Protein AF-A0A9X3EP44-F1 (afdb_monomer_lite)

Foldseek 3Di:
DDWWQQQQPPHIWDWDADVVVQFIWIFDPPPPHTDIDGADGADPPWFWAWADPPPLRTIWIWTDDLPDFIWTWHRPNPSDGDTDTDDDDGDDRVDDDPPTDD

Organism: NCBI:txid889268

Structure (mmCIF, N/CA/C/O backbone):
data_AF-A0A9X3EP44-F1
#
_entry.id   AF-A0A9X3EP44-F1
#
loop_
_atom_site.group_PDB
_atom_site.id
_atom_site.type_symbol
_atom_site.label_atom_id
_atom_site.label_alt_id
_atom_site.label_comp_id
_atom_site.label_asym_id
_atom_site.label_entity_id
_atom_site.label_seq_id
_atom_site.pdbx_PDB_ins_code
_atom_site.Cartn_x
_atom_site.Cartn_y
_atom_site.Cartn_z
_atom_site.occupancy
_atom_site.B_iso_or_equiv
_atom_site.auth_seq_id
_atom_site.auth_comp_id
_atom_site.auth_asym_id
_atom_site.auth_atom_id
_atom_site.pdbx_PDB_model_num
ATOM 1 N N . MET A 1 1 ? -1.001 7.584 -5.904 1.00 85.44 1 MET A N 1
ATOM 2 C CA . MET A 1 1 ? -1.482 7.829 -4.532 1.00 85.44 1 MET A CA 1
ATOM 3 C C . MET A 1 1 ? -2.609 6.862 -4.359 1.00 85.44 1 MET A C 1
ATOM 5 O O . MET A 1 1 ? -3.419 6.784 -5.272 1.00 85.44 1 MET A O 1
ATOM 9 N N . GLU A 1 2 ? -2.623 6.155 -3.245 1.00 91.19 2 GLU A N 1
ATOM 10 C CA . GLU A 1 2 ? -3.673 5.194 -2.935 1.00 91.19 2 GLU A CA 1
ATOM 11 C C . GLU A 1 2 ? -4.363 5.576 -1.632 1.00 91.19 2 GLU A C 1
ATOM 13 O O . GLU A 1 2 ? -3.795 6.327 -0.832 1.00 91.19 2 GLU A O 1
ATOM 18 N N . VAL A 1 3 ? -5.581 5.077 -1.453 1.00 93.81 3 VAL A N 1
ATOM 19 C CA . VAL A 1 3 ? -6.450 5.370 -0.313 1.00 93.81 3 VAL A CA 1
ATOM 20 C C . VAL A 1 3 ? -7.051 4.058 0.188 1.00 93.81 3 VAL A C 1
ATOM 22 O O . VAL A 1 3 ? -7.422 3.230 -0.644 1.00 93.81 3 VAL A O 1
ATOM 25 N N . GLY A 1 4 ? -7.110 3.882 1.504 1.00 93.25 4 GLY A N 1
ATOM 26 C CA . GLY A 1 4 ? -7.663 2.701 2.175 1.00 93.25 4 GLY A CA 1
ATOM 27 C C . GLY A 1 4 ? -7.425 2.764 3.682 1.00 93.25 4 GLY A C 1
ATOM 28 O O . GLY A 1 4 ? -6.631 3.590 4.129 1.00 93.25 4 GLY A O 1
ATOM 29 N N . ASP A 1 5 ? -8.097 1.926 4.461 1.00 94.06 5 ASP A N 1
ATOM 30 C CA . ASP A 1 5 ? -7.918 1.858 5.918 1.00 94.06 5 ASP A CA 1
ATOM 31 C C . ASP A 1 5 ? -6.661 1.036 6.254 1.00 94.06 5 ASP A C 1
ATOM 33 O O . ASP A 1 5 ? -6.705 -0.186 6.384 1.00 94.06 5 ASP A O 1
ATOM 37 N N . PHE A 1 6 ? -5.505 1.701 6.325 1.00 94.69 6 PHE A N 1
ATOM 38 C CA . PHE A 1 6 ? -4.205 1.038 6.483 1.00 94.69 6 PHE A CA 1
ATOM 39 C C . PHE A 1 6 ? -3.811 0.792 7.948 1.00 94.69 6 PHE A C 1
ATOM 41 O O . PHE A 1 6 ? -2.806 0.114 8.197 1.00 94.69 6 PHE A O 1
ATOM 48 N N . ASP A 1 7 ? -4.535 1.360 8.917 1.00 92.38 7 ASP A N 1
ATOM 49 C CA . ASP A 1 7 ? -4.234 1.207 10.342 1.00 92.38 7 ASP A CA 1
ATOM 50 C C . ASP A 1 7 ? -5.365 0.575 11.172 1.00 92.38 7 ASP A C 1
ATOM 52 O O . ASP A 1 7 ? -5.087 0.071 12.267 1.00 92.38 7 ASP A O 1
ATOM 56 N N . GLY A 1 8 ? -6.577 0.472 10.628 1.00 92.12 8 GLY A N 1
ATOM 57 C CA . GLY A 1 8 ? -7.729 -0.202 11.224 1.00 92.12 8 GLY A CA 1
ATOM 58 C C . GLY A 1 8 ? -8.564 0.682 12.137 1.00 92.12 8 GLY A C 1
ATOM 59 O O . GLY A 1 8 ? -9.297 0.162 12.987 1.00 92.12 8 GLY A O 1
ATOM 60 N N . ASP A 1 9 ? -8.429 2.006 12.035 1.00 89.88 9 ASP A N 1
ATOM 61 C CA . ASP A 1 9 ? -9.230 2.950 12.813 1.00 89.88 9 ASP A CA 1
ATOM 62 C C . ASP A 1 9 ? -10.635 3.197 12.222 1.00 89.88 9 ASP A C 1
ATOM 64 O O . ASP A 1 9 ? -11.486 3.826 12.869 1.00 89.88 9 ASP A O 1
ATOM 68 N N . GLY A 1 10 ? -10.921 2.622 11.048 1.00 89.12 10 GLY A N 1
ATOM 69 C CA . GLY A 1 10 ? -12.186 2.744 10.333 1.00 89.12 10 GLY A CA 1
ATOM 70 C C . GLY A 1 10 ? -12.289 3.996 9.460 1.00 89.12 10 GLY A C 1
ATOM 71 O O . GLY A 1 10 ? -13.376 4.266 8.931 1.00 89.12 10 GLY A O 1
ATOM 72 N N . ALA A 1 11 ? -11.217 4.779 9.331 1.00 90.69 11 ALA A N 1
ATOM 73 C CA . ALA A 1 11 ? -11.097 5.889 8.402 1.00 90.69 11 ALA A CA 1
ATOM 74 C C . ALA A 1 11 ? -10.085 5.573 7.291 1.00 90.69 11 ALA A C 1
ATOM 76 O O . ALA A 1 11 ? -9.077 4.909 7.490 1.00 90.69 11 ALA A O 1
ATOM 77 N N . ASP A 1 12 ? -10.353 6.097 6.094 1.00 92.88 12 ASP A N 1
ATOM 78 C CA . ASP A 1 12 ? -9.425 5.941 4.980 1.00 92.88 12 ASP A CA 1
ATOM 79 C C . ASP A 1 12 ? -8.164 6.799 5.187 1.00 92.88 12 ASP A C 1
ATOM 81 O O . ASP A 1 12 ? -8.223 8.029 5.316 1.00 92.88 12 ASP A O 1
ATOM 85 N N . ASP A 1 13 ? -7.015 6.147 5.094 1.00 93.69 13 ASP A N 1
ATOM 86 C CA . ASP A 1 13 ? -5.682 6.725 5.087 1.00 93.69 13 ASP A CA 1
ATOM 87 C C . ASP A 1 13 ? -5.177 6.975 3.656 1.00 93.69 13 ASP A C 1
ATOM 89 O O . ASP A 1 13 ? -5.741 6.508 2.667 1.00 93.69 13 ASP A O 1
ATOM 93 N N . ALA A 1 14 ? -4.065 7.708 3.516 1.00 93.94 14 ALA A N 1
ATOM 94 C CA . ALA A 1 14 ? -3.461 7.994 2.214 1.00 93.94 14 ALA A CA 1
ATOM 95 C C . ALA A 1 14 ? -2.011 7.504 2.095 1.00 93.94 14 ALA A C 1
ATOM 97 O O . ALA A 1 14 ? -1.112 7.960 2.805 1.00 93.94 14 ALA A O 1
ATOM 98 N N . LEU A 1 15 ? -1.748 6.656 1.100 1.00 93.4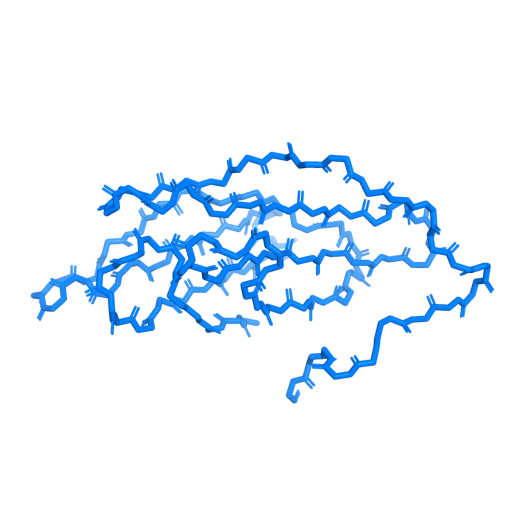4 15 LEU A N 1
ATOM 99 C CA . LEU A 1 15 ? -0.408 6.206 0.739 1.00 93.44 15 LEU A CA 1
ATOM 100 C C . LEU A 1 15 ? 0.148 7.035 -0.426 1.00 93.44 15 LEU A C 1
ATOM 102 O O . LEU A 1 15 ? -0.404 7.085 -1.533 1.00 93.44 15 LEU A O 1
ATOM 106 N N . TRP A 1 16 ? 1.294 7.670 -0.192 1.00 91.19 16 TRP A N 1
ATOM 107 C CA . TRP A 1 16 ? 1.960 8.525 -1.168 1.00 91.19 16 TRP A CA 1
ATOM 108 C C . TRP A 1 16 ? 3.387 8.073 -1.432 1.00 91.19 16 TRP A C 1
ATOM 110 O O . TRP A 1 16 ? 4.157 7.880 -0.501 1.00 91.19 16 TRP A O 1
ATOM 120 N N . TRP A 1 17 ? 3.784 8.008 -2.699 1.00 89.19 17 TRP A N 1
ATOM 121 C CA . TRP A 1 17 ? 5.166 7.763 -3.107 1.00 89.19 17 TRP A CA 1
ATOM 122 C C . TRP A 1 17 ? 5.706 8.910 -3.965 1.00 89.19 17 TRP A C 1
ATOM 124 O O . TRP A 1 17 ? 4.964 9.528 -4.731 1.00 89.19 17 TRP A O 1
ATOM 134 N N . SER A 1 18 ? 6.999 9.202 -3.823 1.00 82.31 18 SER A N 1
ATOM 135 C CA . SER A 1 18 ? 7.739 10.111 -4.701 1.00 82.31 18 SER A CA 1
ATOM 136 C C . SER A 1 18 ? 8.872 9.361 -5.391 1.00 82.31 18 SER A C 1
ATOM 138 O O . SER A 1 18 ? 9.606 8.637 -4.728 1.00 82.31 18 SER A O 1
ATOM 140 N N . ALA A 1 19 ? 9.067 9.621 -6.686 1.00 74.00 19 ALA A N 1
ATOM 141 C CA . ALA A 1 19 ? 10.219 9.147 -7.464 1.00 74.00 19 ALA A CA 1
ATOM 142 C C . ALA A 1 19 ? 11.533 9.879 -7.113 1.00 74.00 19 ALA A C 1
ATOM 144 O O . ALA A 1 19 ? 12.612 9.522 -7.574 1.00 74.00 19 ALA A O 1
ATOM 145 N N . ALA A 1 20 ? 11.456 10.968 -6.338 1.00 77.56 20 ALA A N 1
ATOM 146 C CA . ALA A 1 20 ? 12.620 11.728 -5.896 1.00 77.56 20 ALA A CA 1
ATOM 147 C C . ALA A 1 20 ? 12.329 12.447 -4.562 1.00 77.56 20 ALA A C 1
ATOM 149 O O . ALA A 1 20 ? 11.610 13.451 -4.555 1.00 77.56 20 ALA A O 1
ATOM 150 N N . PRO A 1 21 ? 12.880 11.993 -3.419 1.00 77.19 21 PRO A N 1
ATOM 151 C CA . PRO A 1 21 ? 13.586 10.720 -3.215 1.00 77.19 21 PRO A CA 1
ATOM 152 C C . PRO A 1 21 ? 12.621 9.524 -3.284 1.00 77.19 21 PRO A C 1
ATOM 154 O O . PRO A 1 21 ? 11.493 9.686 -2.830 1.00 77.19 21 PRO A O 1
ATOM 157 N N . ASP A 1 22 ? 13.090 8.357 -3.755 1.00 81.06 22 ASP A N 1
ATOM 158 C CA . ASP A 1 22 ? 12.352 7.073 -3.801 1.00 81.06 22 ASP A CA 1
ATOM 159 C C . ASP A 1 22 ? 11.883 6.622 -2.410 1.00 81.06 22 ASP A C 1
ATOM 161 O O . ASP A 1 22 ? 12.503 5.795 -1.733 1.00 81.06 22 ASP A O 1
ATOM 165 N N . ARG A 1 23 ? 10.797 7.225 -1.936 1.00 89.25 23 ARG A N 1
ATOM 166 C CA . ARG A 1 23 ? 10.235 6.996 -0.607 1.00 89.25 23 ARG A CA 1
ATOM 167 C C . ARG A 1 23 ? 8.730 7.055 -0.674 1.00 89.25 23 ARG A C 1
ATOM 169 O O . ARG A 1 23 ? 8.166 7.973 -1.274 1.00 89.25 23 ARG A O 1
ATOM 176 N N . ALA A 1 24 ? 8.111 6.108 0.011 1.00 92.50 24 ALA A N 1
ATOM 177 C CA . ALA A 1 24 ? 6.702 6.170 0.317 1.00 92.50 24 ALA A CA 1
ATOM 178 C C . ALA A 1 24 ? 6.461 6.671 1.744 1.00 92.50 24 ALA A C 1
ATOM 180 O O . ALA A 1 24 ? 7.300 6.538 2.641 1.00 92.50 24 ALA A O 1
ATOM 181 N N . TRP A 1 25 ? 5.289 7.256 1.927 1.00 93.62 25 TRP A N 1
ATOM 182 C CA . TRP A 1 25 ? 4.783 7.784 3.176 1.00 93.62 25 TRP A CA 1
ATOM 183 C C . TRP A 1 25 ? 3.317 7.410 3.298 1.00 93.62 25 TRP A C 1
ATOM 185 O O . TRP A 1 25 ? 2.548 7.635 2.363 1.00 93.62 25 TRP A O 1
ATOM 195 N N . LEU A 1 26 ? 2.945 6.902 4.461 1.00 93.88 26 LEU A N 1
ATOM 196 C CA . LEU A 1 26 ? 1.560 6.767 4.869 1.00 93.88 26 LEU A CA 1
ATOM 197 C C . LEU A 1 26 ? 1.156 8.039 5.619 1.00 93.88 26 LEU A C 1
ATOM 199 O O . LEU A 1 26 ? 1.912 8.551 6.449 1.00 93.88 26 LEU A O 1
ATOM 203 N N . TRP A 1 27 ? -0.008 8.568 5.276 1.00 93.69 27 TRP A N 1
ATOM 204 C CA . TRP A 1 27 ? -0.663 9.677 5.948 1.00 93.69 27 TRP A CA 1
ATOM 205 C C . TRP A 1 27 ? -1.892 9.121 6.644 1.00 93.69 27 TRP A C 1
ATOM 207 O O . TRP A 1 27 ? -2.876 8.813 5.977 1.00 93.69 27 TRP A O 1
ATOM 217 N N . ARG A 1 28 ? -1.797 9.007 7.965 1.00 91.81 28 ARG A N 1
ATOM 218 C CA . ARG A 1 28 ? -2.866 8.499 8.812 1.00 91.81 28 ARG A CA 1
ATOM 219 C C . ARG A 1 28 ? -3.903 9.573 9.059 1.00 91.81 28 ARG A C 1
ATOM 221 O O . ARG A 1 28 ? -3.519 10.692 9.415 1.00 91.81 28 ARG A O 1
ATOM 228 N N . MET A 1 29 ? -5.177 9.254 8.930 1.00 90.38 29 MET A N 1
ATOM 229 C CA . MET A 1 29 ? -6.286 10.187 9.094 1.00 90.38 29 MET A CA 1
ATOM 230 C C . MET A 1 29 ? -7.002 9.977 10.433 1.00 90.38 29 MET A C 1
ATOM 232 O O . MET A 1 29 ? -8.216 9.827 10.488 1.00 90.38 29 MET A O 1
ATOM 236 N N . THR A 1 30 ? -6.262 10.133 11.535 1.00 81.00 30 THR A N 1
ATOM 237 C CA . THR A 1 30 ? -6.716 9.905 12.927 1.00 81.00 30 THR A CA 1
ATOM 238 C C . THR A 1 30 ? -7.697 10.962 13.488 1.00 81.00 30 THR A C 1
ATOM 240 O O . THR A 1 30 ? -7.789 11.190 14.696 1.00 81.00 30 THR A O 1
ATOM 243 N N . GLY A 1 31 ? -8.435 11.667 12.625 1.00 72.75 31 GLY A N 1
ATOM 244 C CA . GLY A 1 31 ? -9.541 12.567 12.985 1.00 72.75 31 GLY A CA 1
ATOM 245 C C . GLY A 1 31 ? -9.183 13.981 13.475 1.00 72.75 31 GLY A C 1
ATOM 246 O O . GLY A 1 31 ? -9.954 14.906 13.218 1.00 72.75 31 GLY A O 1
ATOM 247 N N . GLU A 1 32 ? -8.038 14.203 14.131 1.00 76.44 32 GLU A N 1
ATOM 248 C CA . GLU A 1 32 ? -7.622 15.554 14.570 1.00 76.44 32 GLU A CA 1
ATOM 249 C C . GLU A 1 32 ? -6.537 16.168 13.679 1.00 76.44 32 GLU A C 1
ATOM 251 O O . GLU A 1 32 ? -6.698 17.277 13.161 1.00 76.44 32 GLU A O 1
ATOM 256 N N . VAL A 1 33 ? -5.417 15.463 13.503 1.00 81.88 33 VAL A N 1
ATOM 257 C CA . VAL A 1 33 ? -4.269 15.927 12.717 1.00 81.88 33 VAL A CA 1
ATOM 258 C C . VAL A 1 33 ? -3.671 14.740 11.971 1.00 81.88 33 VAL A C 1
ATOM 260 O O . VAL A 1 33 ? -3.275 13.778 12.626 1.00 81.88 33 VAL A O 1
ATOM 263 N N . PRO A 1 34 ? -3.530 14.817 10.634 1.00 86.94 34 PRO A N 1
ATOM 264 C CA . PRO A 1 34 ? -2.911 13.738 9.888 1.00 86.94 34 PRO A CA 1
ATOM 265 C C . PRO A 1 34 ? -1.466 13.491 10.324 1.00 86.94 34 PRO A C 1
ATOM 267 O O . PRO A 1 34 ? -0.652 14.421 10.373 1.00 86.94 34 PRO A O 1
ATOM 270 N N . GLU A 1 35 ? -1.132 12.236 10.610 1.00 90.69 35 GLU A N 1
ATOM 271 C CA . GLU A 1 35 ? 0.224 11.823 10.970 1.00 90.69 35 GLU A CA 1
ATOM 272 C C . GLU A 1 35 ? 0.934 11.236 9.748 1.00 90.69 35 GLU A C 1
ATOM 274 O O . GLU A 1 35 ? 0.388 10.389 9.049 1.00 90.69 35 GLU A O 1
ATOM 279 N N . ARG A 1 36 ? 2.179 11.654 9.487 1.00 92.00 36 ARG A N 1
ATOM 280 C CA . ARG A 1 36 ? 2.980 11.102 8.388 1.00 92.00 36 ARG A CA 1
ATOM 281 C C . ARG A 1 36 ? 4.032 10.129 8.903 1.00 92.00 36 ARG A C 1
ATOM 283 O O . ARG A 1 36 ? 4.963 10.545 9.595 1.00 92.00 36 ARG A O 1
ATOM 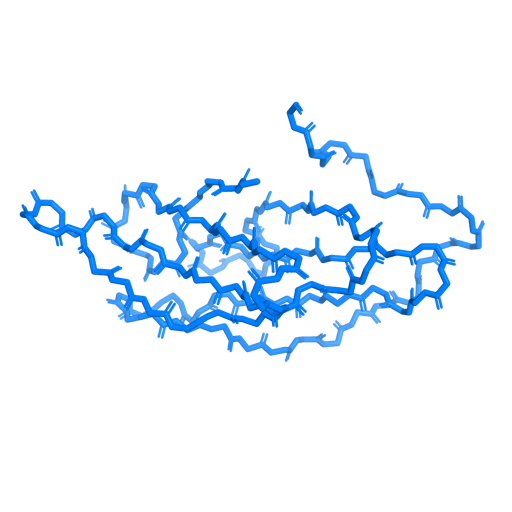290 N N . VAL A 1 37 ? 3.978 8.891 8.428 1.00 92.12 37 VAL A N 1
ATOM 291 C CA . VAL A 1 37 ? 4.896 7.809 8.809 1.00 92.12 37 VAL A CA 1
ATOM 292 C C . VAL A 1 37 ? 5.542 7.151 7.581 1.00 92.12 37 VAL A C 1
ATOM 294 O O . VAL A 1 37 ? 4.978 7.208 6.485 1.00 92.12 37 VAL A O 1
ATOM 297 N N . PRO A 1 38 ? 6.759 6.584 7.696 1.00 92.88 38 PRO A N 1
ATOM 298 C CA . PRO A 1 38 ? 7.388 5.870 6.587 1.00 92.88 38 PRO A CA 1
ATOM 299 C C . PRO A 1 38 ? 6.554 4.663 6.151 1.00 92.88 38 PRO A C 1
ATOM 301 O O . PRO A 1 38 ? 6.055 3.923 6.994 1.00 92.88 38 PRO A O 1
ATOM 304 N N . ALA A 1 39 ? 6.472 4.437 4.844 1.00 93.94 39 ALA A N 1
ATOM 305 C CA . ALA A 1 39 ? 5.858 3.249 4.262 1.00 93.94 39 ALA A CA 1
ATOM 306 C C . ALA A 1 39 ? 6.870 2.525 3.356 1.00 93.94 39 ALA A C 1
ATOM 308 O O . ALA A 1 39 ? 7.889 3.124 2.980 1.00 93.94 39 ALA A O 1
ATOM 309 N N . PRO A 1 40 ? 6.640 1.247 3.009 1.00 92.06 40 PRO A N 1
ATOM 310 C CA . PRO A 1 40 ? 7.531 0.549 2.098 1.00 92.06 40 PRO A CA 1
ATOM 311 C C . PRO A 1 40 ? 7.505 1.213 0.711 1.00 92.06 40 PRO A C 1
ATOM 313 O O . PRO A 1 40 ? 6.516 1.825 0.311 1.00 92.06 40 PRO A O 1
ATOM 316 N N . THR A 1 41 ? 8.621 1.161 -0.011 1.00 91.44 41 THR A N 1
ATOM 317 C CA . THR A 1 41 ? 8.748 1.843 -1.305 1.00 91.44 41 THR A CA 1
ATOM 318 C C . THR A 1 41 ? 8.367 0.885 -2.438 1.00 91.44 41 THR A C 1
ATOM 320 O O . THR A 1 41 ? 8.979 -0.184 -2.523 1.00 91.44 41 THR A O 1
ATOM 323 N N . PRO A 1 42 ? 7.430 1.252 -3.333 1.00 89.62 42 PRO A N 1
ATOM 324 C CA . PRO A 1 42 ? 7.119 0.444 -4.504 1.00 89.62 42 PRO A CA 1
ATOM 325 C C . PRO A 1 42 ? 8.319 0.320 -5.448 1.00 89.62 42 PRO A C 1
ATOM 327 O O . PRO A 1 42 ? 9.129 1.248 -5.547 1.00 89.62 42 PRO A O 1
ATOM 330 N N . PRO A 1 43 ? 8.439 -0.797 -6.187 1.00 86.81 43 PRO A N 1
ATOM 331 C CA . PRO A 1 43 ? 9.382 -0.872 -7.291 1.00 86.81 43 PRO A CA 1
ATOM 332 C C . PRO A 1 43 ? 9.049 0.174 -8.368 1.00 86.81 43 PRO A C 1
ATOM 334 O O . PRO A 1 43 ? 7.917 0.646 -8.489 1.00 86.81 43 PRO A O 1
ATOM 337 N N . HIS A 1 44 ? 10.049 0.537 -9.172 1.00 82.44 44 HIS A N 1
ATOM 338 C CA . HIS A 1 44 ? 9.845 1.440 -10.304 1.00 82.44 44 HIS A CA 1
ATOM 339 C C . HIS A 1 44 ? 8.791 0.863 -11.263 1.00 82.44 44 HIS A C 1
ATOM 341 O O . HIS A 1 44 ? 8.805 -0.336 -11.536 1.00 82.44 44 HIS A O 1
ATOM 347 N N . GLU A 1 45 ? 7.891 1.716 -11.766 1.00 84.25 45 GLU A N 1
ATOM 348 C CA . GLU A 1 45 ? 6.775 1.328 -12.651 1.00 84.25 45 GLU A CA 1
ATOM 349 C C . GLU A 1 45 ? 5.791 0.311 -12.039 1.00 84.25 45 GLU A C 1
ATOM 351 O O . GLU A 1 45 ? 5.075 -0.383 -12.763 1.00 84.25 45 GLU A O 1
ATOM 356 N N . ALA A 1 46 ? 5.717 0.229 -10.705 1.00 87.12 46 ALA A N 1
ATOM 357 C CA . ALA A 1 46 ? 4.720 -0.605 -10.050 1.00 87.12 46 ALA A CA 1
ATOM 358 C C . ALA A 1 46 ? 3.289 -0.137 -10.358 1.00 87.12 46 ALA A C 1
ATOM 360 O O . ALA A 1 46 ? 2.946 1.037 -10.218 1.00 87.12 46 ALA A O 1
ATOM 361 N N . THR A 1 47 ? 2.440 -1.096 -10.709 1.00 88.69 47 THR A N 1
ATOM 362 C CA . THR A 1 47 ? 0.990 -1.013 -10.542 1.00 88.69 47 THR A CA 1
ATOM 363 C C . THR A 1 47 ? 0.664 -1.341 -9.089 1.00 88.69 47 THR A C 1
ATOM 365 O O . THR A 1 47 ? 1.169 -2.338 -8.563 1.00 88.69 47 THR A O 1
ATOM 368 N N . THR A 1 48 ? -0.176 -0.526 -8.453 1.00 90.62 48 THR A N 1
ATOM 369 C CA . THR A 1 48 ? -0.589 -0.724 -7.060 1.00 90.62 48 THR A CA 1
ATOM 370 C C . THR A 1 48 ? -2.036 -1.187 -6.991 1.00 90.62 48 THR A C 1
ATOM 372 O O . THR A 1 48 ? -2.894 -0.652 -7.690 1.00 90.62 48 THR A O 1
ATOM 375 N N . CYS A 1 49 ? -2.295 -2.168 -6.136 1.00 91.81 49 CYS A N 1
ATOM 376 C CA . CYS A 1 49 ? -3.626 -2.567 -5.704 1.00 91.81 49 CYS A CA 1
ATOM 377 C C . CYS A 1 49 ? -3.757 -2.327 -4.205 1.00 91.81 49 CYS A C 1
ATOM 379 O O . CYS A 1 49 ? -2.801 -2.583 -3.469 1.00 91.81 49 CYS A O 1
ATOM 381 N N . VAL A 1 50 ? -4.948 -1.924 -3.780 1.00 94.00 50 VAL A N 1
ATOM 382 C CA . VAL A 1 50 ? -5.316 -1.800 -2.371 1.00 94.00 50 VAL A CA 1
ATOM 383 C C . VAL A 1 50 ? -6.549 -2.647 -2.096 1.00 94.00 50 VAL A C 1
ATOM 385 O O . VAL A 1 50 ? -7.448 -2.711 -2.940 1.00 94.00 50 VAL A O 1
ATOM 388 N N . GLY A 1 51 ? -6.557 -3.315 -0.948 1.00 93.44 51 GLY A N 1
ATOM 389 C CA . GLY A 1 51 ? -7.703 -4.057 -0.440 1.00 93.44 51 GLY A CA 1
ATOM 390 C C . GLY A 1 51 ? -7.309 -5.004 0.685 1.00 93.44 51 GLY A C 1
ATOM 391 O O . GLY A 1 51 ? -6.161 -5.429 0.744 1.00 93.44 51 GLY A O 1
ATOM 392 N N . ASP A 1 52 ? -8.261 -5.359 1.539 1.00 94.50 52 ASP A N 1
ATOM 393 C CA . ASP A 1 52 ? -8.102 -6.387 2.575 1.00 94.50 52 ASP A CA 1
ATOM 394 C C . ASP A 1 52 ? -7.855 -7.778 1.947 1.00 94.50 52 ASP A C 1
ATOM 396 O O . ASP A 1 52 ? -8.787 -8.475 1.519 1.00 94.50 52 ASP A O 1
ATOM 400 N N . PHE A 1 53 ? -6.579 -8.155 1.792 1.00 92.88 53 PHE A N 1
ATOM 401 C CA . PHE A 1 53 ? -6.175 -9.387 1.109 1.00 92.88 53 PHE A CA 1
ATOM 402 C C . PHE A 1 53 ? -6.017 -10.565 2.071 1.00 92.88 53 PHE A C 1
ATOM 404 O O . PHE A 1 53 ? -6.089 -11.714 1.615 1.00 92.88 53 PHE A O 1
ATOM 411 N N . ASP A 1 54 ? -5.805 -10.315 3.365 1.00 93.31 54 ASP A N 1
ATOM 412 C CA . ASP A 1 54 ? -5.663 -11.363 4.379 1.00 93.31 54 ASP A CA 1
ATOM 413 C C . ASP A 1 54 ? -6.869 -11.522 5.328 1.00 93.31 54 ASP A C 1
ATOM 415 O O . ASP A 1 54 ? -6.969 -12.543 6.022 1.00 93.31 54 ASP A O 1
ATOM 419 N N . GLY A 1 55 ? -7.857 -10.630 5.234 1.00 94.06 55 GLY A N 1
ATOM 420 C CA . GLY A 1 55 ? -9.142 -10.696 5.922 1.00 94.06 55 GLY A CA 1
ATOM 421 C C . GLY A 1 55 ? -9.103 -10.179 7.358 1.00 94.06 55 GLY A C 1
ATOM 422 O O . GLY A 1 55 ? -9.959 -10.585 8.156 1.00 94.06 55 GLY A O 1
ATOM 423 N N . ASP A 1 56 ? -8.101 -9.376 7.719 1.00 94.12 56 ASP A N 1
ATOM 424 C CA . ASP A 1 56 ? -7.934 -8.848 9.073 1.00 94.12 56 ASP A CA 1
ATOM 425 C C . ASP A 1 56 ? -8.755 -7.577 9.350 1.00 94.12 56 ASP A C 1
ATOM 427 O O . ASP A 1 56 ? -8.917 -7.193 10.514 1.00 94.12 56 ASP A O 1
ATOM 431 N N . GLY A 1 57 ? -9.389 -7.025 8.311 1.00 93.25 57 GLY A N 1
ATOM 432 C CA . GLY A 1 57 ? -10.242 -5.844 8.381 1.00 93.25 57 GLY A CA 1
ATOM 433 C C . GLY A 1 57 ? -9.537 -4.542 8.013 1.00 93.25 57 GLY A C 1
ATOM 434 O O . GLY A 1 57 ? -10.195 -3.504 8.062 1.00 93.25 57 GLY A O 1
ATOM 435 N N . CYS A 1 58 ? -8.261 -4.597 7.632 1.00 95.44 58 CYS A N 1
ATOM 436 C CA . CYS A 1 58 ? -7.498 -3.468 7.127 1.00 95.44 58 CYS A CA 1
ATOM 437 C C . CYS A 1 58 ? -7.131 -3.657 5.655 1.00 95.44 58 CYS A C 1
ATOM 439 O O . CYS A 1 58 ? -6.987 -4.769 5.157 1.00 95.44 58 CYS A O 1
ATOM 441 N N . ASP A 1 59 ? -6.967 -2.552 4.937 1.00 95.56 59 ASP A N 1
ATOM 442 C CA . ASP A 1 59 ? -6.551 -2.590 3.547 1.00 95.56 59 ASP A CA 1
ATOM 443 C C . ASP A 1 59 ? -5.046 -2.868 3.431 1.00 95.56 59 ASP A C 1
ATOM 445 O O . ASP A 1 59 ? -4.199 -2.165 3.981 1.00 95.56 59 ASP A O 1
ATOM 449 N N . ASP A 1 60 ? -4.695 -3.875 2.640 1.00 95.25 60 ASP A N 1
ATOM 450 C CA . ASP A 1 60 ? -3.321 -4.227 2.312 1.00 95.25 60 ASP A CA 1
ATOM 451 C C . ASP A 1 60 ? -2.882 -3.581 0.992 1.00 95.25 60 ASP A C 1
ATOM 453 O O . ASP A 1 60 ? -3.680 -3.044 0.220 1.00 95.25 60 ASP A O 1
ATOM 457 N N . VAL A 1 61 ? -1.585 -3.672 0.682 1.00 94.75 61 VAL A N 1
ATOM 458 C CA . VAL A 1 61 ? -1.008 -3.115 -0.547 1.00 94.75 61 VAL A CA 1
ATOM 459 C C . VAL A 1 61 ? -0.291 -4.193 -1.350 1.00 94.75 61 VAL A C 1
ATOM 461 O O . VAL A 1 61 ? 0.691 -4.780 -0.897 1.00 94.75 61 VAL A O 1
ATOM 464 N N . LEU A 1 62 ? -0.720 -4.408 -2.594 1.00 93.25 62 LEU A N 1
ATOM 465 C CA . LEU A 1 62 ? -0.024 -5.261 -3.557 1.00 93.25 62 LEU A CA 1
ATOM 466 C C . LEU A 1 62 ? 0.647 -4.399 -4.630 1.00 93.25 62 LEU A C 1
ATOM 468 O O . LEU A 1 62 ? -0.016 -3.673 -5.372 1.00 93.25 62 LEU A O 1
ATOM 472 N N . TRP A 1 63 ? 1.964 -4.530 -4.762 1.00 91.62 63 TRP A N 1
ATOM 473 C CA . TRP A 1 63 ? 2.730 -3.948 -5.861 1.00 91.62 63 TRP A CA 1
ATOM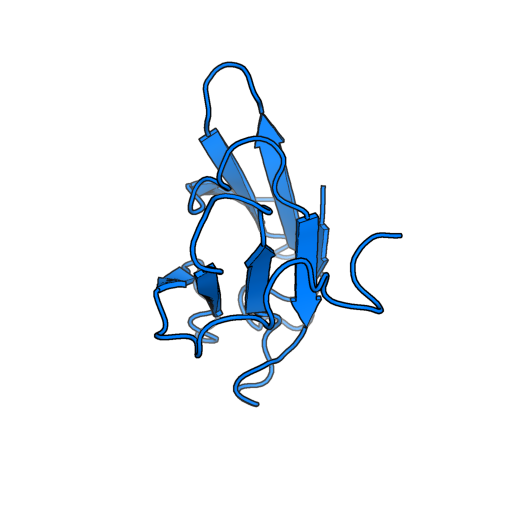 474 C C . TRP A 1 63 ? 3.097 -4.993 -6.893 1.00 91.62 63 TRP A C 1
ATOM 476 O O . TRP A 1 63 ? 3.636 -6.051 -6.573 1.00 91.62 63 TRP A O 1
ATOM 486 N N . HIS A 1 64 ? 2.873 -4.653 -8.154 1.00 89.44 64 HIS A N 1
ATOM 487 C CA . HIS A 1 64 ? 3.252 -5.477 -9.286 1.00 89.44 64 HIS A CA 1
ATOM 488 C C . HIS A 1 64 ? 4.021 -4.650 -10.314 1.00 89.44 64 HIS A C 1
ATOM 490 O O . HIS A 1 64 ? 3.518 -3.634 -10.782 1.00 89.44 64 HIS A O 1
ATOM 496 N N . ALA A 1 65 ? 5.204 -5.111 -10.719 1.00 86.38 65 ALA A N 1
ATOM 497 C CA . ALA A 1 65 ? 5.928 -4.566 -11.863 1.00 86.38 65 ALA A CA 1
ATOM 498 C C . ALA A 1 65 ? 6.319 -5.708 -12.820 1.00 86.38 65 ALA A C 1
ATOM 500 O O . ALA A 1 65 ? 6.640 -6.798 -12.345 1.00 86.38 65 ALA A O 1
ATOM 501 N N . PRO A 1 66 ? 6.355 -5.500 -14.150 1.00 79.75 66 PRO A N 1
ATOM 502 C CA . PRO A 1 66 ? 6.476 -6.608 -15.107 1.00 79.75 66 PRO A CA 1
ATOM 503 C C . PRO A 1 66 ? 7.812 -7.365 -15.049 1.00 79.75 66 PRO A C 1
ATOM 505 O O . PRO A 1 66 ? 7.911 -8.483 -15.548 1.00 79.75 66 PRO A O 1
ATOM 508 N N . GLN A 1 67 ? 8.852 -6.755 -14.474 1.00 76.94 67 GLN A N 1
ATOM 509 C CA . GLN A 1 67 ? 10.184 -7.346 -14.306 1.00 76.94 67 GLN A CA 1
ATOM 510 C C . GLN A 1 67 ? 10.531 -7.636 -12.838 1.00 76.94 67 GLN A C 1
ATOM 512 O O 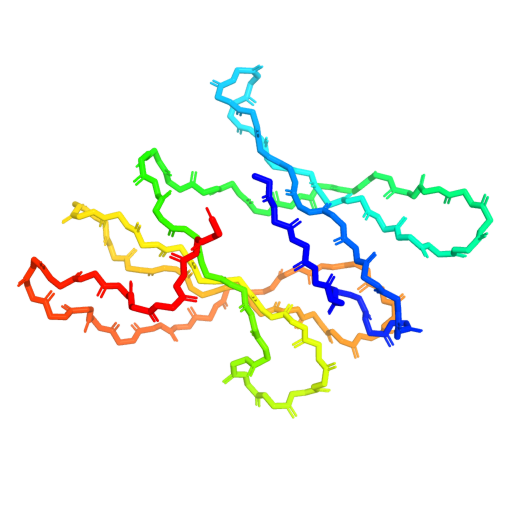. GLN A 1 67 ? 11.695 -7.896 -12.531 1.00 76.94 67 GLN A O 1
ATOM 517 N N . ALA A 1 68 ? 9.552 -7.584 -11.931 1.00 78.25 68 ALA A N 1
ATOM 518 C CA . ALA A 1 68 ? 9.743 -7.872 -10.516 1.00 78.25 68 ALA A CA 1
ATOM 519 C C . ALA A 1 68 ? 8.728 -8.910 -10.030 1.00 78.25 68 ALA A C 1
ATOM 521 O O . ALA A 1 68 ? 7.589 -8.953 -10.493 1.00 78.25 68 ALA A O 1
ATOM 522 N N . THR A 1 69 ? 9.130 -9.716 -9.049 1.00 84.00 69 THR A N 1
ATOM 523 C CA . THR A 1 69 ? 8.172 -10.500 -8.268 1.00 84.00 69 THR A CA 1
ATOM 524 C C . THR A 1 69 ? 7.176 -9.528 -7.624 1.00 84.00 69 THR A C 1
ATOM 526 O O . THR A 1 69 ? 7.607 -8.474 -7.132 1.00 84.00 69 THR A O 1
ATOM 529 N N . PRO A 1 70 ? 5.863 -9.832 -7.634 1.00 88.81 70 PRO A N 1
ATOM 530 C CA . PRO A 1 70 ? 4.897 -9.030 -6.901 1.00 88.81 70 PRO A CA 1
ATOM 531 C C . PRO A 1 70 ? 5.303 -8.916 -5.426 1.00 88.81 70 PRO A C 1
ATOM 533 O O . PRO A 1 70 ? 6.029 -9.759 -4.901 1.00 88.81 70 PRO A O 1
ATOM 536 N N . GLN A 1 71 ? 4.851 -7.870 -4.750 1.00 91.62 71 GLN A N 1
ATOM 537 C CA . GLN A 1 71 ? 5.111 -7.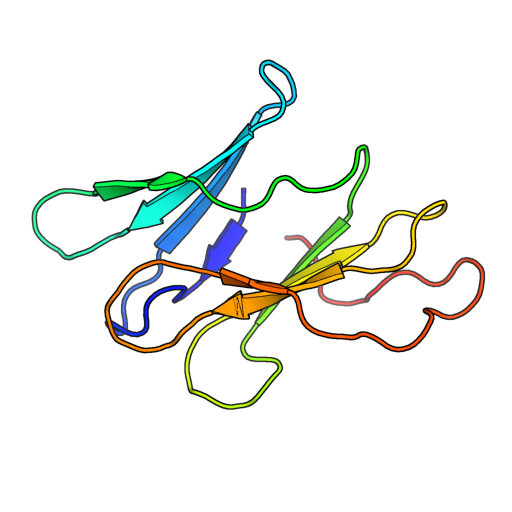666 -3.327 1.00 91.62 71 GLN A CA 1
ATOM 538 C C . GLN A 1 71 ? 3.795 -7.361 -2.635 1.00 91.62 71 GLN A C 1
ATOM 540 O O . GLN A 1 71 ? 3.159 -6.365 -2.973 1.00 91.62 71 GLN A O 1
ATOM 545 N N . LEU A 1 72 ? 3.400 -8.204 -1.683 1.00 93.94 72 LEU A N 1
ATOM 546 C CA . LEU A 1 72 ? 2.280 -7.925 -0.793 1.00 93.94 72 LEU A CA 1
ATOM 547 C C . LEU A 1 72 ? 2.814 -7.356 0.517 1.00 93.94 72 LEU A C 1
ATOM 549 O O . LEU A 1 72 ? 3.712 -7.923 1.141 1.00 93.94 72 LEU A O 1
ATOM 553 N N . TRP A 1 73 ? 2.234 -6.240 0.917 1.00 95.75 73 TRP A N 1
ATOM 554 C CA . TRP A 1 73 ? 2.500 -5.537 2.155 1.00 95.75 73 TRP A CA 1
ATOM 555 C C . TRP A 1 73 ? 1.210 -5.514 2.942 1.00 95.75 73 TRP A C 1
ATOM 557 O O . TRP A 1 73 ? 0.281 -4.797 2.578 1.00 95.75 73 TRP A O 1
ATOM 567 N N . ARG A 1 74 ? 1.165 -6.328 3.991 1.00 95.75 74 ARG A N 1
ATOM 568 C CA . ARG A 1 74 ? -0.018 -6.445 4.831 1.00 95.75 74 ARG A CA 1
ATOM 569 C C . ARG A 1 74 ? -0.028 -5.355 5.877 1.00 95.75 74 ARG A C 1
ATOM 571 O O . ARG A 1 74 ? 1.029 -5.107 6.474 1.00 95.75 74 ARG A O 1
ATOM 578 N N . ALA A 1 75 ? -1.162 -4.701 6.074 1.00 95.25 75 ALA A N 1
ATOM 579 C CA . ALA A 1 75 ? -1.346 -3.816 7.209 1.00 95.25 75 ALA A CA 1
ATOM 580 C C . ALA A 1 75 ? -1.208 -4.627 8.508 1.00 95.25 75 ALA A C 1
ATOM 582 O O . ALA A 1 75 ? -1.356 -5.845 8.537 1.00 95.25 75 ALA A O 1
ATOM 583 N N . ARG A 1 76 ? -0.823 -3.970 9.605 1.00 91.31 76 ARG A N 1
ATOM 584 C CA . ARG A 1 76 ? -0.733 -4.649 10.913 1.00 91.31 76 ARG A CA 1
ATOM 585 C C . ARG A 1 76 ? -2.090 -4.782 11.601 1.00 91.31 76 ARG A C 1
ATOM 587 O O . ARG A 1 76 ? -2.195 -5.560 12.544 1.00 91.31 76 ARG A O 1
ATOM 594 N N . CYS A 1 77 ? -3.057 -3.967 11.186 1.00 90.12 77 CYS A N 1
ATOM 595 C CA . CYS A 1 77 ? -4.412 -3.890 11.721 1.00 90.12 77 CYS A CA 1
ATOM 596 C C . CYS A 1 77 ? -4.500 -3.852 13.252 1.00 90.12 77 CYS A C 1
ATOM 598 O O . CYS A 1 77 ? -5.262 -4.568 13.903 1.00 90.12 77 CYS A O 1
ATOM 600 N N . THR A 1 78 ? -3.659 -3.012 13.860 1.00 88.44 78 THR A N 1
ATOM 601 C CA . THR A 1 78 ? -3.599 -2.847 15.319 1.00 88.44 78 THR A CA 1
ATOM 602 C C . THR A 1 78 ? -4.012 -1.455 15.802 1.00 88.44 78 THR A C 1
ATOM 604 O O . THR A 1 78 ? -3.827 -1.167 16.984 1.00 88.44 78 THR A O 1
ATOM 607 N N . GLY A 1 79 ? -4.506 -0.572 14.928 1.00 84.75 79 GLY A N 1
ATOM 608 C CA . GLY A 1 79 ? -4.662 0.867 15.202 1.00 84.75 79 GLY A CA 1
ATOM 609 C C . GLY A 1 79 ? -3.334 1.638 15.186 1.00 84.75 79 GLY A C 1
ATOM 610 O O . GLY A 1 79 ? -3.277 2.817 15.536 1.00 84.75 79 GLY A O 1
ATOM 611 N N . GLU A 1 80 ? -2.243 0.963 14.822 1.00 86.69 80 GLU A N 1
ATOM 612 C CA . GLU A 1 80 ? -0.897 1.524 14.734 1.00 86.69 80 GLU A CA 1
ATOM 613 C C . GLU A 1 80 ? -0.385 1.343 13.307 1.00 86.69 80 GLU A C 1
ATOM 615 O O . GLU A 1 80 ? -0.638 0.302 12.693 1.00 86.69 80 GLU A O 1
ATOM 620 N N . PRO A 1 81 ? 0.384 2.306 12.779 1.00 85.69 81 PRO A N 1
ATOM 621 C CA . PRO A 1 81 ? 0.842 2.235 11.413 1.00 85.69 81 PRO A CA 1
ATOM 622 C C . PRO A 1 81 ? 1.897 1.155 11.252 1.00 85.69 81 PRO A C 1
ATOM 624 O O . PRO A 1 81 ? 2.814 0.998 12.065 1.00 85.69 81 PRO A O 1
ATOM 627 N N . GLY A 1 82 ? 1.852 0.486 10.113 1.00 90.00 82 GLY A N 1
ATOM 628 C CA . GLY A 1 82 ? 2.942 -0.366 9.696 1.00 90.00 82 GLY A CA 1
ATOM 629 C C . GLY A 1 82 ? 2.491 -1.403 8.700 1.00 90.00 82 GLY A C 1
ATOM 630 O O . GLY A 1 82 ? 1.365 -1.882 8.742 1.00 90.00 82 GLY A O 1
ATOM 631 N N . PHE A 1 83 ? 3.437 -1.776 7.850 1.00 94.50 83 PHE A N 1
ATOM 632 C CA . PHE A 1 83 ? 3.260 -2.842 6.888 1.00 94.50 83 PHE A CA 1
ATOM 633 C C . PHE A 1 83 ? 4.241 -3.972 7.168 1.00 94.50 83 PHE A C 1
ATOM 635 O O . PHE A 1 83 ? 5.370 -3.741 7.620 1.00 94.50 83 PHE A O 1
ATOM 642 N N . GLU A 1 84 ? 3.828 -5.192 6.862 1.00 94.75 84 GLU A N 1
ATOM 643 C CA . GLU A 1 84 ? 4.671 -6.377 6.909 1.00 94.75 84 GLU A CA 1
ATOM 644 C C . GLU A 1 84 ? 4.710 -7.043 5.537 1.00 94.75 84 GLU A C 1
ATOM 646 O O . GLU A 1 84 ? 3.677 -7.293 4.920 1.00 94.75 84 GLU A O 1
ATOM 651 N N . ALA A 1 85 ? 5.918 -7.335 5.050 1.00 93.56 85 ALA A N 1
ATOM 652 C CA . ALA A 1 85 ? 6.072 -8.065 3.801 1.00 93.56 85 ALA A CA 1
ATOM 653 C C . ALA A 1 85 ? 5.482 -9.473 3.951 1.00 93.56 85 ALA A C 1
ATOM 655 O O . ALA A 1 85 ? 5.795 -10.191 4.905 1.00 93.56 85 ALA A O 1
ATOM 656 N N . ALA A 1 86 ? 4.658 -9.865 2.990 1.00 91.12 86 ALA A N 1
ATOM 657 C CA . ALA A 1 86 ? 4.081 -11.192 2.891 1.00 91.12 86 ALA A CA 1
ATOM 658 C C . ALA A 1 86 ? 4.591 -11.906 1.642 1.00 91.12 86 ALA A C 1
ATOM 660 O O . ALA A 1 86 ? 4.912 -11.284 0.625 1.00 91.12 86 ALA A O 1
ATOM 661 N N . GLU A 1 87 ? 4.654 -13.232 1.720 1.00 83.50 87 GLU A N 1
ATOM 662 C CA . GLU A 1 87 ? 4.944 -14.040 0.544 1.00 83.50 87 GLU A CA 1
ATOM 663 C C . GLU A 1 87 ? 3.764 -13.994 -0.423 1.00 83.50 87 GLU A C 1
ATOM 665 O O . GLU A 1 87 ? 2.603 -14.118 -0.035 1.00 83.50 87 GLU A O 1
ATOM 670 N N . VAL A 1 88 ? 4.082 -13.857 -1.704 1.00 81.81 88 VAL A N 1
ATOM 671 C CA . VAL A 1 88 ? 3.117 -13.925 -2.796 1.00 81.81 88 VAL A CA 1
ATOM 672 C C . VAL A 1 88 ? 3.545 -14.991 -3.779 1.00 81.81 88 VAL A C 1
ATOM 674 O O . VAL A 1 88 ? 4.732 -15.178 -4.050 1.00 81.81 88 VAL A O 1
ATOM 677 N N . ALA A 1 89 ? 2.557 -15.696 -4.321 1.00 77.00 89 ALA A N 1
ATOM 678 C CA . ALA A 1 89 ? 2.793 -16.578 -5.446 1.00 77.00 89 ALA A CA 1
ATOM 679 C C . ALA A 1 89 ? 3.233 -15.763 -6.673 1.00 77.00 89 ALA A C 1
ATOM 681 O O . ALA A 1 89 ? 2.839 -14.608 -6.848 1.00 77.00 89 ALA A O 1
ATOM 682 N N . GLU A 1 90 ? 4.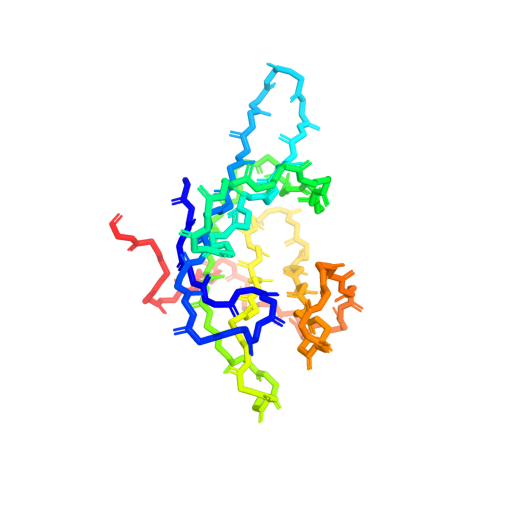024 -16.392 -7.541 1.00 74.38 90 GLU A N 1
ATOM 683 C CA . GLU A 1 90 ? 4.429 -15.790 -8.808 1.00 74.38 90 GLU A CA 1
ATOM 684 C C . GLU A 1 90 ? 3.200 -15.408 -9.640 1.00 74.38 90 GLU A C 1
ATOM 686 O O . GLU A 1 90 ? 2.282 -16.212 -9.846 1.00 74.38 90 GLU A O 1
ATOM 691 N N . ALA A 1 91 ? 3.198 -14.175 -10.145 1.00 73.38 91 ALA A N 1
ATOM 692 C CA . ALA A 1 91 ? 2.191 -13.750 -11.102 1.00 73.38 91 ALA A CA 1
ATOM 693 C C . ALA A 1 91 ? 2.351 -14.536 -12.419 1.00 73.38 91 ALA A C 1
ATOM 695 O O . ALA A 1 91 ? 3.467 -14.922 -12.788 1.00 73.38 91 ALA A O 1
ATOM 696 N N . PRO A 1 92 ? 1.262 -14.756 -13.180 1.00 78.69 92 PRO A N 1
ATOM 697 C CA . PRO A 1 92 ? 1.368 -15.297 -14.528 1.00 78.69 92 PRO A CA 1
ATOM 698 C C . PRO A 1 92 ? 2.339 -14.460 -15.381 1.00 78.69 92 PRO A C 1
ATOM 700 O O . PRO A 1 92 ? 2.315 -13.231 -15.282 1.00 78.69 92 PRO A O 1
ATOM 703 N N . PRO A 1 93 ? 3.159 -15.074 -16.256 1.00 78.31 93 PRO A N 1
ATOM 704 C CA . PRO A 1 93 ? 4.071 -14.326 -17.116 1.00 78.31 93 PRO A CA 1
ATOM 705 C C . PRO A 1 93 ? 3.332 -13.278 -17.961 1.00 78.31 93 PRO A C 1
ATOM 707 O O . PRO A 1 93 ? 2.446 -13.622 -18.744 1.00 78.31 93 PRO A O 1
ATOM 710 N N . GLY A 1 94 ? 3.694 -12.002 -17.798 1.00 77.00 94 GLY A N 1
ATOM 711 C CA . GLY A 1 94 ? 3.046 -10.874 -18.482 1.00 77.00 94 GLY A CA 1
ATOM 712 C C . GLY A 1 94 ? 1.622 -10.560 -18.005 1.00 77.00 94 GLY A C 1
ATOM 713 O O . GLY A 1 94 ? 0.920 -9.793 -18.663 1.00 77.00 94 GLY A O 1
ATOM 714 N N . GLY A 1 95 ? 1.177 -11.167 -16.903 1.00 78.50 95 GLY A N 1
ATOM 715 C CA . GLY A 1 95 ? -0.105 -10.884 -16.274 1.00 78.50 95 GLY A CA 1
ATOM 716 C C . GLY A 1 95 ? -0.037 -9.629 -15.412 1.00 78.50 95 GLY A C 1
ATOM 717 O O . GLY A 1 95 ? 0.950 -9.409 -14.720 1.00 78.50 95 GLY A O 1
ATOM 718 N N . TYR A 1 96 ? -1.115 -8.849 -15.430 1.00 81.31 96 TYR A N 1
ATOM 719 C CA . TYR A 1 96 ? -1.307 -7.684 -14.571 1.00 81.31 96 TYR A CA 1
ATOM 720 C C . TYR A 1 96 ? -2.509 -7.923 -13.660 1.00 81.31 96 TYR A C 1
ATOM 722 O O . TYR A 1 96 ? -3.474 -8.568 -14.093 1.00 81.31 96 TYR A O 1
ATOM 730 N N . PRO A 1 97 ? -2.487 -7.412 -12.421 1.00 79.25 97 PRO A N 1
ATOM 731 C CA . PRO A 1 97 ? -3.659 -7.474 -11.571 1.00 79.25 97 PRO A CA 1
ATOM 732 C C . PRO A 1 97 ? -4.780 -6.595 -12.159 1.00 79.25 97 PRO A C 1
ATOM 734 O O . PRO A 1 97 ? -4.529 -5.527 -12.717 1.00 79.25 97 PRO A O 1
ATOM 737 N N . ILE A 1 98 ? -6.024 -7.077 -12.084 1.00 79.56 98 ILE A N 1
ATOM 738 C CA . ILE A 1 98 ? -7.222 -6.388 -12.592 1.00 79.56 98 ILE A CA 1
ATOM 739 C C . ILE A 1 98 ? -7.988 -5.816 -11.400 1.00 79.56 98 ILE A C 1
ATOM 741 O O . ILE A 1 98 ? -8.074 -6.468 -10.365 1.00 79.56 98 ILE A O 1
ATOM 745 N N . GLY A 1 99 ? -8.579 -4.630 -11.566 1.00 72.25 99 GLY A N 1
ATOM 746 C CA . GLY A 1 99 ? -9.275 -3.925 -10.482 1.00 72.25 99 GLY A CA 1
ATOM 747 C C . GLY A 1 99 ? -8.342 -3.083 -9.612 1.00 72.25 99 GLY A C 1
ATOM 748 O O . GLY A 1 99 ? -8.755 -2.608 -8.564 1.00 72.25 99 GLY A O 1
ATOM 749 N N . CYS A 1 100 ? -7.102 -2.895 -10.063 1.00 69.50 100 CYS A N 1
ATOM 750 C CA . CYS A 1 100 ? -6.077 -2.109 -9.399 1.00 69.50 100 CYS A CA 1
ATOM 751 C C . CYS A 1 100 ? -5.800 -0.834 -10.197 1.00 69.50 100 CYS A C 1
ATOM 753 O O . CYS A 1 100 ? -5.533 -0.918 -11.398 1.00 69.50 100 CYS A O 1
ATOM 755 N N . GLY A 1 101 ? -5.863 0.320 -9.533 1.00 55.66 101 GLY A N 1
ATOM 756 C CA . GLY A 1 101 ? -5.754 1.639 -10.156 1.00 55.66 101 GLY A CA 1
ATOM 757 C C . GLY A 1 101 ? -7.117 2.220 -10.548 1.00 55.66 101 GLY A C 1
ATOM 758 O O . GLY A 1 101 ? -7.860 1.624 -11.331 1.00 55.66 101 GLY A O 1
ATOM 759 N N . GLY A 1 102 ? -7.438 3.381 -9.973 1.00 42.69 102 GLY A N 1
ATOM 760 C CA . GLY A 1 102 ? -8.514 4.265 -10.436 1.00 42.69 102 GLY A CA 1
ATOM 761 C C . GLY A 1 102 ? -8.102 5.132 -11.621 1.00 42.69 102 GLY A C 1
ATOM 762 O O . GLY A 1 102 ? -6.882 5.304 -11.846 1.00 42.69 102 GLY A O 1
#

Radius of gyration: 13.28 Å; chains: 1; bounding box: 26×32×34 Å

pLDDT: mean 87.14, std 8.64, range [42.69, 95.75]

Secondary structure (DSSP, 8-state):
-EEE-SSSSSS-EEEEEEETTEEEEEEE--SSSPEEEEEPPPPTT-EEEEE-SSSSSS-EEEEE-TTS--EEEEE--SSS--EEEE--PPPPTT---SS---

Sequence (102 aa):
MEVGDFDGDGADDALWWSAAPDRAWLWRMTGEVPERVPAPTPPHEATTCVGDFDGDGCDDVLWHAPQATPQLWRARCTGEPGFEAAEVAEAPPGGYPIGCGG

InterPro domains:
  IPR013517 FG-GAP repeat [PF13517] (5-63)
  IPR028994 Integrin alpha, N-terminal [SSF69318] (3-70)